Protein AF-B4NU39-F1 (afdb_monomer_lite)

Radius of gyration: 17.7 Å; chains: 1; bounding box: 39×39×42 Å

pLDDT: mean 80.58, std 16.6, range [30.72, 96.75]

Secondary structure (DSSP, 8-state):
-----PPP-EEEEE---PPSSHHHHHHHHHHHHHHHHT--------EEEEEE--TTSSEEEEEEE-TTSPEEEEEEE----SSSEEEEEEEEEES-HHHH--TT--HHHHHHHHHHHHHHTT-------

InterPro domains:
  IPR008173 Adenylyl cyclase CyaB [PTHR21028] (11-98)
  IPR023577 CYTH domain [PF01928] (11-109)
  IPR033469 CYTH-like domain superfamily [SSF55154] (11-113)

Foldseek 3Di:
DPPQDAFPFDKDKDFDDDQPDPPVSVVVVLVVVCVVVVHNDDDDWDWDWDWAQDPQDATWIWIDTDPPDFTKIKGWHWDPDHGITMITMGIDGDPPCVVLDDPPDDNVSNHVSVVVVCVVNNVDRPDPD

Structure (mmCIF, N/CA/C/O backbone):
data_AF-B4NU39-F1
#
_entry.id   AF-B4NU39-F1
#
loop_
_atom_site.group_PDB
_atom_site.id
_atom_site.type_symbol
_atom_site.label_atom_id
_atom_site.label_alt_id
_atom_site.label_comp_id
_atom_site.label_asym_id
_atom_site.label_entity_id
_atom_site.label_seq_id
_atom_site.pdbx_PDB_ins_code
_atom_site.Cartn_x
_atom_site.Cartn_y
_atom_site.Cartn_z
_atom_site.occupancy
_atom_site.B_iso_or_equiv
_atom_site.auth_seq_id
_atom_site.auth_comp_id
_atom_site.auth_asym_id
_atom_site.auth_atom_id
_atom_site.pdbx_PDB_model_num
ATOM 1 N N . MET A 1 1 ? 23.837 -20.813 -2.148 1.00 31.31 1 MET A N 1
ATOM 2 C CA . MET A 1 1 ? 22.534 -21.433 -2.454 1.00 31.31 1 MET A CA 1
ATOM 3 C C . MET A 1 1 ? 21.483 -20.406 -2.075 1.00 31.31 1 MET A C 1
ATOM 5 O O . MET A 1 1 ? 21.233 -20.242 -0.892 1.00 31.31 1 MET A O 1
ATOM 9 N N . CYS A 1 2 ? 21.008 -19.609 -3.034 1.00 33.03 2 CYS A N 1
ATOM 10 C CA . CYS A 1 2 ? 19.925 -18.656 -2.791 1.00 33.03 2 CYS A CA 1
ATOM 11 C C . CYS A 1 2 ? 18.636 -19.467 -2.932 1.00 33.03 2 CYS A C 1
ATOM 13 O O . CYS A 1 2 ? 18.361 -19.962 -4.025 1.00 33.03 2 CYS A O 1
ATOM 15 N N . GLU A 1 3 ? 17.937 -19.733 -1.831 1.00 30.72 3 GLU A N 1
ATOM 16 C CA . GLU A 1 3 ? 16.669 -20.456 -1.887 1.00 30.72 3 GLU A CA 1
ATOM 17 C C . GLU A 1 3 ? 15.683 -19.638 -2.725 1.00 30.72 3 GLU A C 1
ATOM 19 O O . GLU A 1 3 ? 15.377 -18.491 -2.405 1.00 30.72 3 GLU A O 1
ATOM 24 N N . SER A 1 4 ? 15.222 -20.207 -3.840 1.00 39.28 4 SER A N 1
ATOM 25 C CA . SER A 1 4 ? 14.176 -19.603 -4.656 1.00 39.28 4 SER A CA 1
ATOM 26 C C . SER A 1 4 ? 12.872 -19.654 -3.863 1.00 39.28 4 SER A C 1
ATOM 28 O O . SER A 1 4 ? 12.219 -20.697 -3.795 1.00 39.28 4 SER A O 1
ATOM 30 N N . VAL A 1 5 ? 12.524 -18.543 -3.219 1.00 42.78 5 VAL A N 1
ATOM 31 C CA . VAL A 1 5 ? 11.252 -18.382 -2.517 1.00 42.78 5 VAL A CA 1
ATOM 32 C C . VAL A 1 5 ? 10.150 -18.374 -3.568 1.00 42.78 5 VAL A C 1
ATOM 34 O O . VAL A 1 5 ? 10.021 -17.419 -4.328 1.00 42.78 5 VAL A O 1
ATOM 37 N N . THR A 1 6 ? 9.352 -19.438 -3.631 1.00 45.91 6 THR A N 1
ATOM 38 C CA 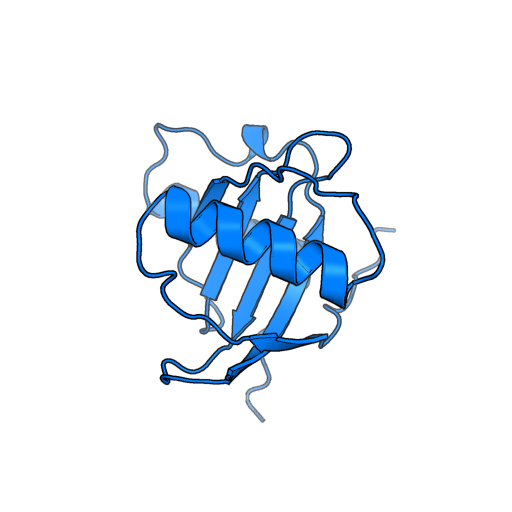. THR A 1 6 ? 8.099 -19.403 -4.386 1.00 45.91 6 THR A CA 1
ATOM 39 C C . THR A 1 6 ? 7.215 -18.337 -3.737 1.00 45.91 6 THR A C 1
ATOM 41 O O . THR A 1 6 ? 6.961 -18.436 -2.530 1.00 45.91 6 THR A O 1
ATOM 44 N N . PRO A 1 7 ? 6.759 -17.309 -4.470 1.00 53.81 7 PRO A N 1
ATOM 45 C CA . PRO A 1 7 ? 5.939 -16.263 -3.885 1.00 53.81 7 PRO A CA 1
ATOM 46 C C . PRO A 1 7 ? 4.687 -16.871 -3.242 1.00 53.81 7 PRO A C 1
ATOM 48 O O . PRO A 1 7 ? 3.933 -17.599 -3.887 1.00 53.81 7 PRO A O 1
ATOM 51 N N . ALA A 1 8 ? 4.508 -16.641 -1.940 1.00 56.84 8 ALA A N 1
ATOM 52 C CA . ALA A 1 8 ? 3.387 -17.208 -1.206 1.00 56.84 8 ALA A CA 1
ATOM 53 C C . ALA A 1 8 ? 2.084 -16.555 -1.669 1.00 56.84 8 ALA A C 1
ATOM 55 O O . ALA A 1 8 ? 1.925 -15.351 -1.486 1.00 56.84 8 ALA A O 1
ATOM 56 N N . ASP A 1 9 ? 1.166 -17.382 -2.173 1.00 68.88 9 ASP A N 1
ATOM 57 C CA . ASP A 1 9 ? -0.132 -17.063 -2.783 1.00 68.88 9 ASP A CA 1
ATOM 58 C C . ASP A 1 9 ? -1.133 -16.433 -1.777 1.00 68.88 9 ASP A C 1
ATOM 60 O O . ASP A 1 9 ? -2.216 -16.955 -1.485 1.00 68.88 9 ASP A O 1
ATOM 64 N N . GLN A 1 10 ? -0.734 -15.316 -1.163 1.00 87.50 10 GLN A N 1
ATOM 65 C CA . GLN A 1 10 ? -1.435 -14.658 -0.068 1.00 87.50 10 GLN A CA 1
ATOM 66 C C . GLN A 1 10 ? -2.663 -13.915 -0.577 1.00 87.50 10 GLN A C 1
ATOM 68 O O . GLN A 1 10 ? -2.735 -13.443 -1.714 1.00 87.50 10 GLN A O 1
ATOM 73 N N . ARG A 1 11 ? -3.663 -13.802 0.301 1.00 91.12 11 ARG A N 1
ATOM 74 C CA . ARG A 1 11 ? -4.940 -13.169 -0.018 1.00 91.12 11 ARG A CA 1
ATOM 75 C C . ARG A 1 11 ? -5.393 -12.267 1.113 1.00 91.12 11 ARG A C 1
ATOM 77 O O . ARG A 1 11 ? -5.271 -12.626 2.281 1.00 91.12 11 ARG A O 1
ATOM 84 N N . ASN A 1 12 ? -5.954 -11.116 0.768 1.00 93.00 12 ASN A N 1
ATOM 85 C CA . ASN A 1 12 ? -6.687 -10.276 1.709 1.00 93.00 12 ASN A CA 1
ATOM 86 C C . ASN A 1 12 ? -7.971 -9.741 1.071 1.00 93.00 12 ASN A C 1
ATOM 88 O O . ASN A 1 12 ? -8.128 -9.740 -0.148 1.00 93.00 12 ASN A O 1
ATOM 92 N N . VAL A 1 13 ? -8.903 -9.298 1.911 1.00 93.19 13 VAL A N 1
ATOM 93 C CA . VAL A 1 13 ? -10.054 -8.509 1.471 1.00 93.19 13 VAL A CA 1
ATOM 94 C C . VAL A 1 13 ? -9.800 -7.073 1.892 1.00 93.19 13 VAL A C 1
ATOM 96 O O . VAL A 1 13 ? -9.649 -6.784 3.077 1.00 93.19 13 VAL A O 1
ATOM 99 N N . GLU A 1 14 ? -9.731 -6.173 0.919 1.00 90.75 14 GLU A N 1
ATOM 100 C CA . GLU A 1 14 ? -9.542 -4.750 1.165 1.00 90.75 14 GLU A CA 1
ATOM 101 C C . GLU A 1 14 ? -10.893 -4.031 1.164 1.00 90.75 14 GLU A C 1
ATOM 103 O O . GLU A 1 14 ? -11.670 -4.149 0.215 1.00 90.75 14 GLU A O 1
ATOM 108 N N . VAL A 1 15 ? -11.141 -3.235 2.206 1.00 90.94 15 VAL A N 1
ATOM 109 C CA . VAL A 1 15 ? -12.272 -2.305 2.287 1.00 90.94 15 VAL A CA 1
ATOM 110 C C . VAL A 1 15 ? -11.712 -0.906 2.517 1.00 90.94 15 VAL A C 1
ATOM 112 O O . VAL A 1 15 ? -11.043 -0.656 3.516 1.00 90.94 15 VAL A O 1
ATOM 115 N N . LYS A 1 16 ? -11.968 0.008 1.578 1.00 89.44 16 LYS A N 1
ATOM 116 C CA . LYS A 1 16 ? -11.544 1.412 1.659 1.00 89.44 16 LYS A CA 1
ATOM 117 C C . LYS A 1 16 ? -12.759 2.323 1.669 1.00 89.44 16 LYS A C 1
ATOM 119 O O . LYS A 1 16 ? -13.656 2.165 0.845 1.00 89.44 16 LYS A O 1
ATOM 124 N N . ALA A 1 17 ? -12.752 3.293 2.574 1.00 90.25 17 ALA A N 1
ATOM 125 C CA . ALA A 1 17 ? -13.786 4.308 2.694 1.00 90.25 17 ALA A CA 1
ATOM 126 C C . ALA A 1 17 ? -13.150 5.681 2.929 1.00 90.25 17 ALA A C 1
ATOM 128 O O . ALA A 1 17 ? -12.083 5.794 3.531 1.00 90.25 17 ALA A O 1
ATOM 129 N N . ARG A 1 18 ? -13.821 6.731 2.453 1.00 91.81 18 ARG A N 1
ATOM 130 C CA . ARG A 1 18 ? -13.455 8.112 2.772 1.00 91.81 18 ARG A CA 1
ATOM 131 C C . ARG A 1 18 ? -13.882 8.413 4.206 1.00 91.81 18 ARG A C 1
ATOM 133 O O . ARG A 1 18 ? -15.030 8.158 4.559 1.00 91.81 18 ARG A O 1
ATOM 140 N N . ILE A 1 19 ? -12.989 9.002 4.996 1.00 94.88 19 ILE A N 1
ATOM 141 C CA . ILE A 1 19 ? -13.339 9.545 6.312 1.00 94.88 19 ILE A CA 1
ATOM 142 C C . ILE A 1 19 ? -13.939 10.947 6.100 1.00 94.88 19 ILE A C 1
ATOM 144 O O . ILE A 1 19 ? -13.254 11.817 5.556 1.00 94.88 19 ILE A O 1
ATOM 148 N N . PRO A 1 20 ? -15.218 11.180 6.449 1.00 93.81 20 PRO A N 1
ATOM 149 C CA . PRO A 1 20 ? -15.813 12.514 6.404 1.00 93.81 20 PRO A CA 1
ATOM 150 C C . PRO A 1 20 ? -15.312 13.368 7.579 1.00 93.81 20 PRO A C 1
ATOM 152 O O . PRO A 1 20 ? -14.860 12.827 8.582 1.00 93.81 20 PRO A O 1
ATOM 155 N N . GLY A 1 21 ? -15.432 14.696 7.486 1.00 94.19 21 GLY A N 1
ATOM 156 C CA . GLY A 1 21 ? -15.144 15.599 8.613 1.00 94.19 21 GLY A CA 1
ATOM 157 C C . GLY A 1 21 ? -13.666 15.949 8.831 1.00 94.19 21 GLY A C 1
ATOM 158 O O . GLY A 1 21 ? -13.322 16.479 9.881 1.00 94.19 21 GLY A O 1
ATOM 159 N N . GLY A 1 22 ? -12.786 15.669 7.863 1.00 94.06 22 GLY A N 1
ATOM 160 C CA . GLY A 1 22 ? -11.384 16.101 7.910 1.00 94.06 22 GLY A CA 1
ATOM 161 C C . GLY A 1 22 ? -10.615 15.541 9.111 1.00 94.06 22 GLY A C 1
ATOM 162 O O . GLY A 1 22 ? -10.751 14.362 9.441 1.00 94.06 22 GLY A O 1
ATOM 163 N N . SER A 1 23 ? -9.804 16.386 9.752 1.00 94.19 23 SER A N 1
ATOM 164 C CA . SER A 1 23 ? -9.005 16.020 10.929 1.00 94.19 23 SER A CA 1
ATOM 165 C C . SER A 1 23 ? -9.872 15.620 12.125 1.00 94.19 23 SER A C 1
ATOM 167 O O . SER A 1 23 ? -9.601 14.600 12.748 1.00 94.19 23 SER A O 1
ATOM 169 N N . GLU A 1 24 ? -10.954 16.347 12.412 1.00 96.19 24 GLU A N 1
ATOM 170 C CA . GLU A 1 24 ? -11.864 16.009 13.517 1.00 96.19 24 GLU A CA 1
ATOM 171 C C . GLU A 1 24 ? -12.525 14.643 13.310 1.00 96.19 24 GLU A C 1
ATOM 173 O O . GLU A 1 24 ? -12.580 13.817 14.222 1.00 96.19 24 GLU A O 1
ATOM 178 N N . GLY A 1 25 ? -12.984 14.373 12.085 1.00 96.75 25 GLY A N 1
ATOM 179 C CA . GLY A 1 25 ? -13.533 13.070 11.730 1.00 96.75 25 GLY A CA 1
ATOM 180 C C . GLY A 1 25 ? -12.504 11.949 11.882 1.00 96.75 25 GLY A C 1
ATOM 181 O O . GLY A 1 25 ? -12.833 10.873 12.384 1.00 96.75 25 GLY A O 1
ATOM 182 N N . PHE A 1 26 ? -11.249 12.202 11.505 1.00 95.12 26 PHE A N 1
ATOM 183 C CA . PHE A 1 26 ? -10.156 11.253 11.703 1.00 95.12 26 PHE A CA 1
ATOM 184 C C . PHE A 1 26 ? -9.917 10.946 13.189 1.00 95.12 26 PHE A C 1
ATOM 186 O O . PHE A 1 26 ? -9.926 9.772 13.567 1.00 95.12 26 PHE A O 1
ATOM 193 N N . GLU A 1 27 ? -9.820 11.964 14.047 1.00 94.50 27 GLU A N 1
ATOM 194 C CA . GLU A 1 27 ? -9.643 11.786 15.497 1.00 94.50 27 GLU A CA 1
ATOM 195 C C . GLU A 1 27 ? -10.781 10.969 16.121 1.00 94.50 27 GLU A C 1
ATOM 197 O O . GLU A 1 27 ? -10.563 10.007 16.864 1.00 94.50 27 GLU A O 1
ATOM 202 N N . GLN A 1 28 ? -12.026 11.266 15.742 1.00 96.00 28 GLN A N 1
ATOM 203 C CA . GLN A 1 28 ? -13.184 10.496 16.194 1.00 96.00 28 GLN A CA 1
ATOM 204 C C . GLN A 1 28 ? -13.130 9.027 15.754 1.00 96.00 28 GLN A C 1
ATOM 206 O O . GLN A 1 28 ? -13.760 8.168 16.376 1.00 96.00 28 GLN A O 1
ATOM 211 N N . ARG A 1 29 ? -12.477 8.710 14.630 1.00 95.19 29 ARG A N 1
ATOM 212 C CA . ARG A 1 29 ? -12.319 7.332 14.128 1.00 95.19 29 ARG A CA 1
ATOM 213 C C . ARG A 1 29 ? -11.198 6.616 14.863 1.00 95.19 29 ARG A C 1
ATOM 215 O O . ARG A 1 29 ? -11.354 5.437 15.164 1.00 95.19 29 ARG A O 1
ATOM 222 N N . LEU A 1 30 ? -10.141 7.332 15.229 1.00 93.75 30 LEU A N 1
ATOM 223 C CA . LEU A 1 30 ? -9.062 6.795 16.046 1.00 93.75 30 LEU A CA 1
ATOM 224 C C . LEU A 1 30 ? -9.558 6.382 17.440 1.00 93.75 30 LEU A C 1
ATOM 226 O O . LEU A 1 30 ? -9.240 5.288 17.901 1.00 93.75 30 LEU A O 1
ATOM 230 N N . ILE A 1 31 ? -10.407 7.198 18.078 1.00 93.94 31 ILE A N 1
ATOM 231 C CA . ILE A 1 31 ? -11.044 6.850 19.364 1.00 93.94 31 ILE A CA 1
ATOM 232 C C . ILE A 1 31 ? -11.885 5.573 19.233 1.00 93.94 31 ILE A C 1
ATOM 234 O O . ILE A 1 31 ? -11.754 4.658 20.045 1.00 93.94 31 ILE A O 1
ATOM 238 N N . LEU A 1 32 ? -12.726 5.480 18.196 1.00 94.25 32 LEU A N 1
ATOM 239 C CA . LEU A 1 32 ? -13.517 4.271 17.949 1.00 94.25 32 LEU A CA 1
ATOM 240 C C . LEU A 1 32 ? -12.632 3.046 17.709 1.00 94.25 32 LEU A C 1
ATOM 242 O O . LEU A 1 32 ? -12.912 1.988 18.263 1.00 94.25 32 LEU A O 1
ATOM 246 N N . ALA A 1 33 ? -11.569 3.182 16.913 1.00 93.94 33 ALA A N 1
ATOM 247 C CA . ALA A 1 33 ? -10.647 2.091 16.622 1.00 93.94 33 ALA A CA 1
ATOM 248 C C . ALA A 1 33 ? -9.980 1.559 17.898 1.00 93.94 33 ALA A C 1
ATOM 250 O O . ALA A 1 33 ? -9.947 0.347 18.084 1.00 93.94 33 ALA A O 1
ATOM 251 N N . ARG A 1 34 ? -9.538 2.445 18.802 1.00 94.81 34 ARG A N 1
ATOM 252 C CA . ARG A 1 34 ? -8.971 2.073 20.111 1.00 94.81 34 ARG A CA 1
ATOM 253 C C . ARG A 1 34 ? -9.972 1.332 20.995 1.00 94.81 34 ARG A C 1
ATOM 255 O O . ARG A 1 34 ? -9.647 0.316 21.602 1.00 94.81 34 ARG A O 1
ATOM 26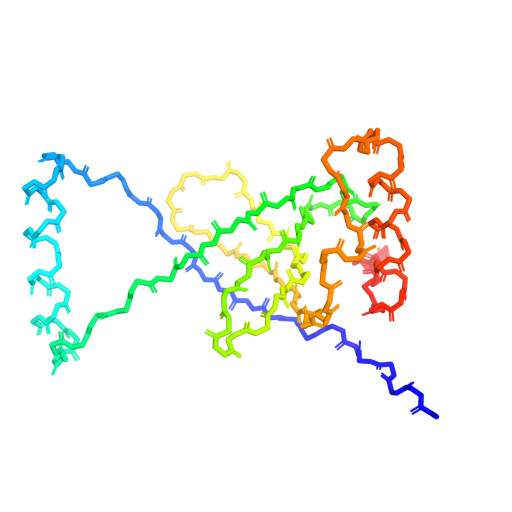2 N N . ASN A 1 35 ? -11.215 1.811 21.034 1.00 94.69 35 ASN A N 1
ATOM 263 C CA . ASN A 1 35 ? -12.274 1.167 21.813 1.00 94.69 35 ASN A CA 1
ATOM 264 C C . ASN A 1 35 ? -12.616 -0.228 21.271 1.00 94.69 35 ASN A C 1
ATOM 266 O O . ASN A 1 35 ? -12.838 -1.148 22.050 1.00 94.69 35 ASN A O 1
ATOM 270 N N . LEU A 1 36 ? -12.653 -0.386 19.944 1.00 95.50 36 LEU A N 1
ATOM 271 C CA . LEU A 1 36 ? -12.959 -1.659 19.289 1.00 95.50 36 LEU A CA 1
ATOM 272 C C . LEU A 1 36 ? -11.802 -2.660 19.367 1.00 95.50 36 LEU A C 1
ATOM 274 O O . LEU A 1 36 ? -12.049 -3.855 19.495 1.00 95.50 36 LEU A O 1
ATOM 278 N N . SER A 1 37 ? -10.555 -2.192 19.272 1.00 94.00 37 SER A N 1
ATOM 279 C CA . SER A 1 37 ? -9.370 -3.053 19.339 1.00 94.00 37 SER A CA 1
ATOM 280 C C . SER A 1 37 ? -9.015 -3.467 20.768 1.00 94.00 37 SER A C 1
ATOM 282 O O . SER A 1 37 ? -8.286 -4.438 20.952 1.00 94.00 37 SER A O 1
ATOM 284 N N . GLY A 1 38 ? -9.491 -2.724 21.775 1.00 94.06 38 GLY A N 1
ATOM 285 C CA . GLY A 1 38 ? -9.079 -2.890 23.169 1.00 94.06 38 GLY A CA 1
ATOM 286 C C . GLY A 1 38 ? -7.647 -2.416 23.447 1.00 94.06 38 GLY A C 1
ATOM 287 O O . GLY A 1 38 ? -7.143 -2.639 24.545 1.00 94.06 38 GLY A O 1
ATOM 288 N N . SER A 1 39 ? -6.993 -1.762 22.481 1.00 91.69 39 SER A N 1
ATOM 289 C CA . SER A 1 39 ? -5.643 -1.213 22.613 1.00 91.69 39 SER A CA 1
ATOM 290 C C . SER A 1 39 ? -5.650 0.300 22.410 1.00 91.69 39 SER A C 1
ATOM 292 O O . SER A 1 39 ? -6.314 0.828 21.518 1.00 91.69 39 SER A O 1
ATOM 294 N N . GLN A 1 40 ? -4.885 1.003 23.244 1.00 86.50 40 GLN A N 1
ATOM 295 C CA . GLN A 1 40 ? -4.629 2.434 23.074 1.00 86.50 40 GLN A CA 1
ATOM 296 C C . GLN A 1 40 ? -3.483 2.703 22.090 1.00 86.50 40 GLN A C 1
ATOM 298 O O . GLN A 1 40 ? -3.307 3.847 21.654 1.00 86.50 40 GLN A O 1
ATOM 303 N N . ASP A 1 41 ? -2.744 1.658 21.712 1.00 87.88 41 ASP A N 1
ATOM 304 C CA . ASP A 1 41 ? -1.584 1.759 20.845 1.00 87.88 41 ASP A CA 1
ATOM 305 C C . ASP A 1 41 ? -2.015 2.127 19.427 1.00 87.88 41 ASP A C 1
ATOM 307 O O . ASP A 1 41 ? -2.887 1.510 18.812 1.00 87.88 41 ASP A O 1
ATOM 311 N N . ALA A 1 42 ? -1.363 3.151 18.896 1.00 88.31 42 ALA A N 1
ATOM 312 C CA . ALA A 1 42 ? -1.439 3.531 17.501 1.00 88.31 42 ALA A CA 1
ATOM 313 C C . ALA A 1 42 ? -0.018 3.821 17.031 1.00 88.31 42 ALA A C 1
ATOM 315 O O . ALA A 1 42 ? 0.769 4.429 17.756 1.00 88.31 42 ALA A O 1
ATOM 316 N N . GLN A 1 43 ? 0.305 3.384 15.821 1.00 88.94 43 GLN A N 1
ATOM 317 C CA . GLN A 1 43 ? 1.606 3.625 15.216 1.00 88.94 43 GLN A CA 1
ATOM 318 C C . GLN A 1 43 ? 1.411 4.414 13.931 1.00 88.94 43 GLN A C 1
ATOM 320 O O . GLN A 1 43 ? 0.574 4.063 13.096 1.00 88.94 43 GLN A O 1
ATOM 325 N N . LEU A 1 44 ? 2.192 5.482 13.781 1.00 90.50 44 LEU A N 1
ATOM 326 C CA . LEU A 1 44 ? 2.360 6.131 12.493 1.00 90.50 44 LEU A CA 1
ATOM 327 C C . LEU A 1 44 ? 3.299 5.260 11.656 1.00 90.50 44 LEU A C 1
ATOM 329 O O . LEU A 1 44 ? 4.417 4.976 12.077 1.00 90.50 44 LEU A O 1
ATOM 333 N N . ILE A 1 45 ? 2.834 4.832 10.484 1.00 91.56 45 ILE A N 1
ATOM 334 C CA . ILE A 1 45 ? 3.650 4.100 9.515 1.00 91.56 45 ILE A CA 1
ATOM 335 C C . ILE A 1 45 ? 3.823 5.003 8.301 1.00 91.56 45 ILE A C 1
ATOM 337 O O . ILE A 1 45 ? 2.876 5.214 7.542 1.00 91.56 45 ILE A O 1
ATOM 341 N N . GLU A 1 46 ? 5.029 5.530 8.116 1.00 93.44 46 GLU A N 1
ATOM 342 C CA . GLU A 1 46 ? 5.375 6.315 6.935 1.00 93.44 46 GLU A CA 1
ATOM 343 C C . GLU A 1 46 ? 5.671 5.382 5.757 1.00 93.44 46 GLU A C 1
ATOM 345 O O . GLU A 1 46 ? 6.450 4.434 5.873 1.00 93.44 46 GLU A O 1
ATOM 350 N N . GLN A 1 47 ? 4.995 5.618 4.629 1.00 93.94 47 GLN A N 1
ATOM 351 C CA . GLN A 1 47 ? 5.104 4.795 3.425 1.00 93.94 47 GLN A CA 1
ATOM 352 C C . GLN A 1 47 ? 5.266 5.687 2.195 1.00 93.94 47 GLN A C 1
ATOM 354 O O . GLN A 1 47 ? 4.462 6.597 1.984 1.00 93.94 47 GLN A O 1
ATOM 359 N N . ARG A 1 48 ? 6.245 5.372 1.344 1.00 92.50 48 ARG A N 1
ATOM 360 C CA . ARG A 1 48 ? 6.361 5.914 -0.020 1.00 92.50 48 ARG A CA 1
ATOM 361 C C . ARG A 1 48 ? 6.260 4.748 -0.997 1.00 92.50 48 ARG A C 1
ATOM 363 O O . ARG A 1 48 ? 7.070 3.830 -0.935 1.00 92.50 48 ARG A O 1
ATOM 370 N N . ASP A 1 49 ? 5.263 4.778 -1.877 1.00 92.25 49 ASP A N 1
ATOM 371 C CA . ASP A 1 49 ? 5.045 3.738 -2.887 1.00 92.25 49 ASP A CA 1
ATOM 372 C C . ASP A 1 49 ? 5.495 4.252 -4.263 1.00 92.25 49 ASP A C 1
ATOM 374 O O . ASP A 1 49 ? 5.013 5.288 -4.722 1.00 92.25 49 ASP A O 1
ATOM 378 N N . VAL A 1 50 ? 6.377 3.508 -4.931 1.00 89.00 50 VAL A N 1
ATOM 379 C CA . VAL A 1 50 ? 6.729 3.686 -6.347 1.00 89.00 50 VAL A CA 1
ATOM 380 C C . VAL A 1 50 ? 6.072 2.567 -7.144 1.00 89.00 50 VAL A C 1
ATOM 382 O O . VAL A 1 50 ? 6.226 1.396 -6.800 1.00 89.00 50 VAL A O 1
ATOM 385 N N . PHE A 1 51 ? 5.312 2.919 -8.178 1.00 89.81 51 PHE A N 1
ATOM 386 C CA . PHE A 1 51 ? 4.565 1.966 -8.999 1.00 89.81 51 PHE A CA 1
ATOM 387 C C . PHE A 1 51 ? 5.287 1.699 -10.316 1.00 89.81 51 PHE A C 1
ATOM 389 O O . PHE A 1 51 ? 5.822 2.622 -10.923 1.00 89.81 51 PHE A O 1
ATOM 396 N N . PHE A 1 52 ? 5.236 0.445 -10.757 1.00 86.31 52 PHE A N 1
ATOM 397 C CA . PHE A 1 52 ? 5.803 -0.018 -12.020 1.00 86.31 52 PHE A CA 1
ATOM 398 C C . PHE A 1 52 ? 4.723 -0.675 -12.869 1.00 86.31 52 PHE A C 1
ATOM 400 O O . PHE A 1 52 ? 3.721 -1.178 -12.340 1.00 86.31 52 PHE A O 1
ATOM 407 N N . GLU A 1 53 ? 4.954 -0.736 -14.177 1.00 85.81 53 GLU A N 1
ATOM 408 C CA . GLU A 1 53 ? 4.175 -1.629 -15.021 1.00 85.81 53 GLU A CA 1
ATOM 409 C C . GLU A 1 53 ? 4.568 -3.068 -14.691 1.00 85.81 53 GLU A C 1
ATOM 411 O O . GLU A 1 53 ? 5.747 -3.423 -14.624 1.00 85.81 53 GLU A O 1
ATOM 416 N N . SER A 1 54 ? 3.574 -3.912 -14.426 1.00 82.75 54 SER A N 1
ATOM 417 C CA . SER A 1 54 ? 3.857 -5.314 -14.156 1.00 82.75 54 SER A CA 1
ATOM 418 C C . SER A 1 54 ? 3.928 -6.082 -15.475 1.00 82.75 54 SER A C 1
ATOM 420 O O . SER A 1 54 ? 2.929 -6.094 -16.198 1.00 82.75 54 SER A O 1
ATOM 422 N N . PRO A 1 55 ? 5.043 -6.776 -15.772 1.00 75.88 55 PRO A N 1
ATOM 423 C CA . PRO A 1 55 ? 5.138 -7.592 -16.981 1.00 75.88 55 PRO A CA 1
ATOM 424 C C . PRO A 1 55 ? 4.154 -8.773 -16.973 1.00 75.88 55 PRO A C 1
ATOM 426 O O . PRO A 1 55 ? 3.814 -9.279 -18.031 1.00 75.88 55 PRO A O 1
ATOM 429 N N . LEU A 1 56 ? 3.658 -9.164 -15.791 1.00 72.50 56 LEU A N 1
ATOM 430 C CA . LEU A 1 56 ? 2.786 -10.323 -15.562 1.00 72.50 56 LEU A CA 1
ATOM 431 C C . LEU A 1 56 ? 1.290 -9.957 -15.511 1.00 72.50 56 LEU A C 1
ATOM 433 O O . LEU A 1 56 ? 0.467 -10.731 -15.018 1.00 72.50 56 LEU A O 1
ATOM 437 N N . GLY A 1 57 ? 0.936 -8.726 -15.894 1.00 82.19 57 GLY A N 1
ATOM 438 C CA . GLY A 1 57 ? -0.363 -8.132 -15.569 1.00 82.19 57 GLY A CA 1
ATOM 439 C C . GLY A 1 57 ? -0.523 -7.846 -14.068 1.00 82.19 57 GLY A C 1
ATOM 440 O O . GLY A 1 57 ? 0.380 -8.056 -13.269 1.00 82.19 57 GLY A O 1
ATOM 441 N N . GLY A 1 58 ? -1.675 -7.327 -13.642 1.00 87.56 58 GLY A N 1
ATOM 442 C CA . GLY A 1 58 ? -1.844 -6.876 -12.255 1.00 87.56 58 GLY A CA 1
ATOM 443 C C . GLY A 1 58 ? -1.040 -5.604 -11.961 1.00 87.56 58 GLY A C 1
ATOM 444 O O . GLY A 1 58 ? -0.910 -4.731 -12.819 1.00 87.56 58 GLY A O 1
ATOM 445 N N . ARG A 1 59 ? -0.568 -5.435 -10.720 1.00 91.19 59 ARG A N 1
ATOM 446 C CA . ARG A 1 59 ? 0.123 -4.213 -10.275 1.00 91.19 59 ARG A CA 1
ATOM 447 C C . ARG A 1 59 ? 1.378 -4.559 -9.485 1.00 91.19 59 ARG A C 1
ATOM 449 O O . ARG A 1 59 ? 1.350 -5.442 -8.630 1.00 91.19 59 ARG A O 1
ATOM 456 N N . LEU A 1 60 ? 2.454 -3.818 -9.734 1.00 89.56 60 LEU A N 1
ATOM 457 C CA . LEU A 1 60 ? 3.739 -3.969 -9.060 1.00 89.56 60 L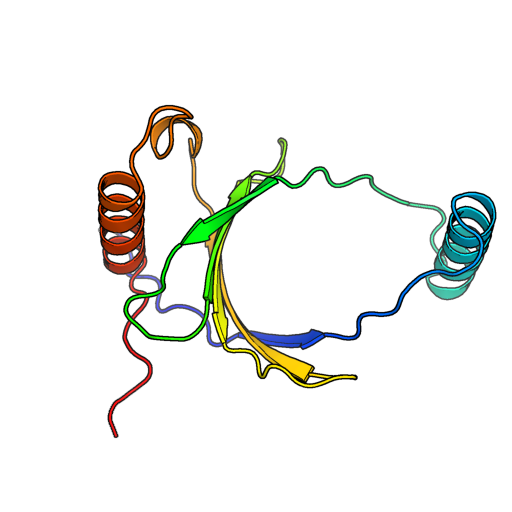EU A CA 1
ATOM 458 C C . LEU A 1 60 ? 4.139 -2.641 -8.417 1.00 89.56 60 LEU A C 1
ATOM 460 O O . LEU A 1 60 ? 3.979 -1.577 -9.016 1.00 89.56 60 LEU A O 1
ATOM 464 N N . LYS A 1 61 ? 4.647 -2.695 -7.187 1.00 91.62 61 LYS A N 1
ATOM 465 C CA . LYS A 1 61 ? 5.165 -1.511 -6.502 1.00 91.62 61 LYS A CA 1
ATOM 466 C C . LYS A 1 61 ? 6.322 -1.826 -5.569 1.00 91.62 61 LYS A C 1
ATOM 468 O O . LYS A 1 61 ? 6.327 -2.878 -4.934 1.00 91.62 61 LYS A O 1
ATOM 473 N N . LEU A 1 62 ? 7.238 -0.876 -5.425 1.00 90.00 62 LEU A N 1
ATOM 474 C CA . LEU A 1 62 ? 8.214 -0.836 -4.342 1.00 90.00 62 LEU A CA 1
ATOM 475 C C . LEU A 1 62 ? 7.702 0.116 -3.261 1.00 90.00 62 LEU A C 1
ATOM 477 O O . LEU A 1 62 ? 7.395 1.275 -3.529 1.00 90.00 62 LEU A O 1
ATOM 481 N N . ARG A 1 63 ? 7.586 -0.389 -2.038 1.00 92.44 63 ARG A N 1
ATOM 482 C CA . ARG A 1 63 ? 7.162 0.350 -0.856 1.00 92.44 63 ARG A CA 1
ATOM 483 C C . ARG A 1 63 ? 8.358 0.593 0.044 1.00 92.44 63 ARG A C 1
ATOM 485 O O . ARG A 1 63 ? 8.872 -0.349 0.644 1.00 92.44 63 ARG A O 1
ATOM 492 N N . TYR A 1 64 ? 8.729 1.855 0.190 1.00 91.56 64 TYR A N 1
ATOM 493 C CA . TYR A 1 64 ? 9.696 2.295 1.181 1.00 91.56 64 TYR A CA 1
ATOM 494 C C . TYR A 1 64 ? 9.034 2.358 2.559 1.00 91.56 64 TYR A C 1
ATOM 496 O O . TYR A 1 64 ? 7.950 2.935 2.702 1.00 91.56 64 TYR A O 1
ATOM 504 N N . LEU A 1 65 ? 9.685 1.757 3.554 1.00 91.19 65 LEU A N 1
ATOM 505 C CA . LEU A 1 65 ? 9.320 1.809 4.971 1.00 91.19 65 LEU A CA 1
ATOM 506 C C . LEU A 1 65 ? 10.514 2.298 5.793 1.00 91.19 65 LEU A C 1
ATOM 508 O O . LEU A 1 65 ? 11.662 2.148 5.380 1.00 91.19 65 LEU A O 1
ATOM 512 N N . GLN A 1 66 ? 10.236 2.862 6.966 1.00 88.62 66 GLN A N 1
ATOM 513 C CA . GLN A 1 66 ? 11.273 3.272 7.910 1.00 88.62 66 GLN A CA 1
ATOM 514 C C . GLN A 1 66 ? 11.711 2.118 8.813 1.00 88.62 66 GLN A C 1
ATOM 516 O O . GLN A 1 66 ? 10.903 1.266 9.205 1.00 88.62 66 GLN A O 1
ATOM 521 N N . ALA A 1 67 ? 12.991 2.139 9.194 1.00 83.69 67 ALA A N 1
ATOM 522 C CA . ALA A 1 67 ? 13.548 1.212 10.168 1.00 83.69 67 ALA A CA 1
ATOM 523 C C . ALA A 1 67 ? 12.710 1.217 11.469 1.00 83.69 67 ALA A C 1
ATOM 525 O O . ALA A 1 67 ? 12.268 2.277 11.912 1.00 83.69 67 ALA A O 1
ATOM 526 N N . PRO A 1 68 ? 12.476 0.050 12.096 1.00 88.62 68 PRO A N 1
ATOM 527 C CA . PRO A 1 68 ? 13.091 -1.250 11.810 1.00 88.62 68 PRO A CA 1
ATOM 528 C C . PRO A 1 68 ? 12.414 -2.046 10.681 1.00 88.62 68 PRO A C 1
ATOM 530 O O . PRO A 1 68 ? 12.857 -3.149 10.372 1.00 88.62 68 PRO A O 1
ATOM 533 N N . SER A 1 69 ? 11.339 -1.530 10.075 1.00 89.94 69 SER A N 1
ATOM 534 C CA . SER A 1 69 ? 10.662 -2.232 8.981 1.00 89.94 69 SER A CA 1
ATOM 535 C C . SER A 1 69 ? 11.500 -2.164 7.709 1.00 89.94 69 SER A C 1
ATOM 537 O O . SER A 1 69 ? 11.943 -1.091 7.305 1.00 89.94 69 SER A O 1
ATOM 539 N N . ARG A 1 70 ? 11.688 -3.309 7.051 1.00 89.12 70 ARG A N 1
ATOM 540 C CA . ARG A 1 70 ? 12.351 -3.372 5.745 1.00 89.12 70 ARG A CA 1
ATOM 541 C C . ARG A 1 70 ? 11.383 -2.966 4.644 1.00 89.12 70 ARG A C 1
ATOM 543 O O . ARG A 1 70 ? 10.182 -3.229 4.730 1.00 89.12 70 ARG A O 1
ATOM 550 N N . SER A 1 71 ? 11.915 -2.331 3.608 1.00 90.56 71 SER A N 1
ATOM 551 C CA . SER A 1 71 ? 11.133 -1.963 2.428 1.00 90.56 71 SER A CA 1
ATOM 552 C C . SER A 1 71 ? 10.680 -3.210 1.674 1.00 90.56 71 SER A C 1
ATOM 554 O O . SER A 1 71 ? 11.196 -4.302 1.899 1.00 90.56 71 SER A O 1
ATOM 556 N N . GLN A 1 72 ? 9.656 -3.082 0.835 1.00 89.50 72 GLN A N 1
ATOM 557 C CA . GLN A 1 72 ? 8.962 -4.241 0.272 1.00 89.50 72 GLN A CA 1
ATOM 558 C C . GLN A 1 72 ? 8.677 -4.066 -1.211 1.00 89.50 72 GLN A C 1
ATOM 560 O O . GLN A 1 72 ? 8.061 -3.076 -1.603 1.00 89.50 72 GLN A O 1
ATOM 565 N N . LEU A 1 73 ? 9.019 -5.064 -2.023 1.00 88.88 73 LEU A N 1
ATOM 566 C CA . LEU A 1 73 ? 8.443 -5.203 -3.356 1.00 88.88 73 LEU A CA 1
ATOM 567 C C . LEU A 1 73 ? 7.133 -5.979 -3.243 1.00 88.88 73 LEU A C 1
ATOM 569 O O . LEU A 1 73 ? 7.085 -7.052 -2.640 1.00 88.88 73 LEU A O 1
ATOM 573 N N . VAL A 1 74 ? 6.063 -5.427 -3.808 1.00 89.44 74 VAL A N 1
ATOM 574 C CA . VAL A 1 74 ? 4.714 -5.977 -3.707 1.00 89.44 74 VAL A CA 1
ATOM 575 C C . VAL A 1 74 ? 4.108 -6.112 -5.095 1.00 89.44 74 VAL A C 1
ATOM 577 O O . VAL A 1 74 ? 3.818 -5.114 -5.756 1.00 89.44 74 VAL A O 1
ATOM 580 N N . TYR A 1 75 ? 3.859 -7.353 -5.497 1.00 88.69 75 TYR A N 1
ATOM 581 C CA . TYR A 1 75 ? 2.991 -7.685 -6.619 1.00 88.69 75 TYR A CA 1
ATOM 582 C C . TYR A 1 75 ? 1.586 -7.963 -6.094 1.00 88.69 75 TYR A C 1
ATOM 584 O O . TYR A 1 75 ? 1.425 -8.672 -5.099 1.00 88.69 75 TYR A O 1
ATOM 592 N N . TYR A 1 76 ? 0.558 -7.431 -6.745 1.00 89.69 76 TYR A N 1
ATOM 593 C CA . TYR A 1 76 ? -0.817 -7.747 -6.392 1.00 89.69 76 TYR A CA 1
ATOM 594 C C . TYR A 1 76 ? -1.765 -7.671 -7.585 1.00 89.69 76 TYR A C 1
ATOM 596 O O . TYR A 1 76 ? -1.754 -6.723 -8.372 1.00 89.69 76 TYR A O 1
ATOM 604 N N . ASP A 1 77 ? -2.660 -8.649 -7.645 1.00 88.31 77 ASP A N 1
ATOM 605 C CA . ASP A 1 77 ? -3.809 -8.648 -8.534 1.00 88.31 77 ASP A CA 1
ATOM 606 C C . ASP A 1 77 ? -5.074 -8.345 -7.726 1.00 88.31 77 ASP A C 1
ATOM 608 O O . ASP A 1 77 ? -5.323 -8.912 -6.655 1.00 88.31 77 ASP A O 1
ATOM 612 N N . ARG A 1 78 ? -5.846 -7.378 -8.220 1.00 90.50 78 ARG A N 1
ATOM 613 C CA . ARG A 1 78 ? -7.038 -6.862 -7.546 1.00 90.50 78 ARG A CA 1
ATOM 614 C C . ARG A 1 78 ? -7.993 -6.243 -8.566 1.00 90.50 78 ARG A C 1
ATOM 616 O O . ARG A 1 78 ? -7.554 -5.356 -9.309 1.00 90.50 78 ARG A O 1
ATOM 623 N N . PRO A 1 79 ? -9.290 -6.593 -8.536 1.00 89.50 79 PRO A N 1
ATOM 624 C CA . PRO A 1 79 ? -10.276 -6.002 -9.428 1.00 89.50 79 PRO A CA 1
ATOM 625 C C . PRO A 1 79 ? -10.518 -4.523 -9.102 1.00 89.50 79 PRO A C 1
ATOM 627 O O . PRO A 1 79 ? -10.516 -4.108 -7.935 1.00 89.50 79 PRO A O 1
ATOM 630 N N . ASP A 1 80 ? -10.788 -3.732 -10.138 1.00 88.81 80 ASP A N 1
ATOM 631 C CA . ASP A 1 80 ? -11.169 -2.321 -10.023 1.00 88.81 80 ASP A CA 1
ATOM 632 C C . ASP A 1 80 ? -12.675 -2.169 -9.781 1.00 88.81 80 ASP A C 1
ATOM 634 O O . ASP A 1 80 ? -13.412 -1.569 -10.557 1.00 88.81 80 ASP A O 1
ATOM 638 N N . VAL A 1 81 ? -13.133 -2.740 -8.664 1.00 88.31 81 VAL A N 1
ATOM 639 C CA . VAL A 1 81 ? -14.519 -2.633 -8.191 1.00 88.31 81 VAL A CA 1
ATOM 640 C C . VAL A 1 81 ? -14.609 -1.785 -6.923 1.00 88.31 81 VAL A C 1
ATOM 642 O O . VAL A 1 81 ? -13.664 -1.695 -6.124 1.00 88.31 81 VAL A O 1
ATOM 645 N N . ALA A 1 82 ? -15.765 -1.144 -6.748 1.00 86.88 82 ALA A N 1
ATOM 646 C CA . ALA A 1 82 ? -16.132 -0.490 -5.500 1.00 86.88 82 ALA A CA 1
ATOM 647 C C . ALA A 1 82 ? -16.482 -1.533 -4.424 1.00 86.88 82 ALA A C 1
ATOM 649 O O . ALA A 1 82 ? -16.921 -2.638 -4.735 1.00 86.88 82 ALA A O 1
ATOM 650 N N . GLY A 1 83 ? -16.326 -1.159 -3.152 1.00 89.00 83 GLY A N 1
ATOM 651 C CA . GLY A 1 83 ? -16.624 -2.043 -2.024 1.00 89.00 83 GLY A CA 1
ATOM 652 C C . GLY A 1 83 ? -15.519 -3.066 -1.716 1.00 89.00 83 GLY A C 1
ATOM 653 O O . GLY A 1 83 ? -14.375 -2.891 -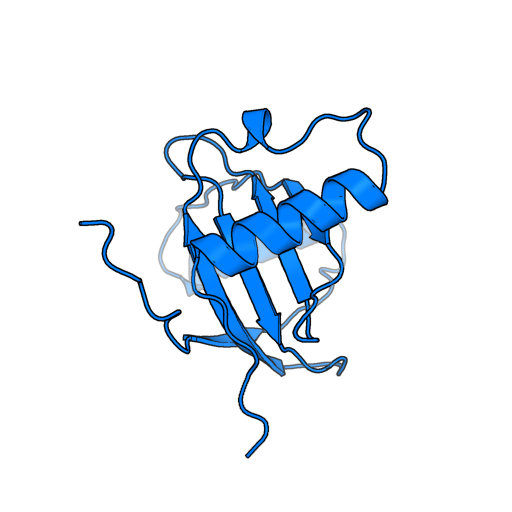2.152 1.00 89.00 83 GLY A O 1
ATOM 654 N N . PRO A 1 84 ? -15.838 -4.095 -0.904 1.00 92.75 84 PRO A N 1
ATOM 655 C CA . PRO A 1 84 ? -14.895 -5.139 -0.520 1.00 92.75 84 PRO A CA 1
ATOM 656 C C . PRO A 1 84 ? -14.354 -5.887 -1.734 1.00 92.75 84 PRO A C 1
ATOM 658 O O . PRO A 1 84 ? -15.120 -6.347 -2.580 1.00 92.75 84 PRO A O 1
ATOM 661 N N . LYS A 1 85 ? -13.031 -6.039 -1.801 1.00 91.31 85 LYS A N 1
ATOM 662 C CA . LYS A 1 85 ? -12.368 -6.697 -2.930 1.00 91.31 85 LYS A CA 1
ATOM 663 C C . LYS A 1 85 ? -11.254 -7.620 -2.484 1.00 91.31 85 LYS A C 1
ATOM 665 O O . LYS A 1 85 ? -10.411 -7.242 -1.672 1.00 91.31 85 LYS A O 1
ATOM 670 N N . LEU A 1 86 ? -11.262 -8.823 -3.048 1.00 92.00 86 LEU A N 1
ATOM 671 C CA . LEU A 1 86 ? -10.203 -9.802 -2.864 1.00 92.00 86 LEU A CA 1
ATOM 672 C C . LEU A 1 86 ? -8.957 -9.332 -3.620 1.00 92.00 86 LEU A C 1
ATOM 674 O O . LEU A 1 86 ? -9.023 -9.085 -4.823 1.00 92.00 86 LEU A O 1
ATOM 678 N N . SER A 1 87 ? -7.836 -9.219 -2.918 1.00 90.12 87 SER A N 1
ATOM 679 C CA . SER A 1 87 ? -6.517 -9.070 -3.525 1.00 90.12 87 SER A CA 1
ATOM 680 C C . SER A 1 87 ? -5.757 -10.374 -3.352 1.00 90.12 87 SER A C 1
ATOM 682 O O . SER A 1 87 ? -5.696 -10.906 -2.242 1.00 90.12 87 SER A O 1
ATOM 684 N N . LYS A 1 88 ? -5.150 -10.862 -4.432 1.00 89.81 88 LYS A N 1
ATOM 685 C CA . LYS A 1 88 ? -4.064 -11.845 -4.364 1.00 89.81 88 LYS A CA 1
ATOM 686 C C . LYS A 1 88 ? -2.757 -11.073 -4.406 1.00 89.81 88 LYS A C 1
ATOM 688 O O . LYS A 1 88 ? -2.657 -10.126 -5.186 1.00 89.81 88 LYS A O 1
ATOM 693 N N . PHE A 1 89 ? -1.797 -11.399 -3.555 1.00 88.44 89 PHE A N 1
ATOM 694 C CA . PHE A 1 89 ? -0.560 -10.633 -3.501 1.00 88.44 89 PHE A CA 1
ATOM 695 C C . PHE A 1 89 ? 0.636 -11.473 -3.088 1.00 88.44 89 PHE A C 1
ATOM 697 O O . PHE A 1 89 ? 0.517 -12.421 -2.321 1.00 88.44 89 PHE A O 1
ATOM 704 N N . ASN A 1 90 ? 1.794 -11.020 -3.549 1.00 86.62 90 ASN A N 1
ATOM 705 C CA . ASN A 1 90 ? 3.109 -11.495 -3.172 1.00 86.62 90 ASN A CA 1
ATOM 706 C C . ASN A 1 90 ? 3.907 -10.302 -2.651 1.00 86.62 90 ASN A C 1
ATOM 708 O O . ASN A 1 90 ? 3.847 -9.212 -3.224 1.00 86.62 90 ASN A O 1
ATOM 712 N N . LYS A 1 91 ? 4.637 -10.494 -1.555 1.00 87.25 91 LYS A N 1
ATOM 713 C CA . LYS A 1 91 ? 5.489 -9.460 -0.964 1.00 87.25 91 LYS A CA 1
ATOM 714 C C . LYS A 1 91 ? 6.838 -10.051 -0.594 1.00 87.25 91 LYS A C 1
ATOM 716 O O . LYS A 1 91 ? 6.878 -11.119 0.013 1.00 87.25 91 LYS A O 1
ATOM 721 N N . THR A 1 92 ? 7.897 -9.317 -0.901 1.00 85.19 92 THR A N 1
ATOM 722 C CA . THR A 1 92 ? 9.260 -9.679 -0.519 1.00 85.19 92 THR A CA 1
ATOM 723 C C . THR A 1 92 ? 9.968 -8.465 0.051 1.00 85.19 92 THR A C 1
ATOM 725 O O . THR A 1 92 ? 9.797 -7.352 -0.445 1.00 85.19 92 THR A O 1
ATOM 728 N N . GLU A 1 93 ? 10.728 -8.677 1.119 1.00 87.19 93 GLU A N 1
ATOM 729 C CA . GLU A 1 93 ? 11.541 -7.634 1.735 1.00 87.19 93 GLU A CA 1
ATOM 730 C C . GLU A 1 93 ? 12.755 -7.310 0.859 1.00 87.19 93 GLU A C 1
ATOM 732 O O . GLU A 1 93 ? 13.364 -8.202 0.271 1.00 87.19 93 GLU A O 1
ATOM 737 N N . VAL A 1 94 ? 13.086 -6.024 0.776 1.00 82.88 94 VAL A N 1
ATOM 738 C CA . VAL A 1 94 ? 14.171 -5.467 -0.030 1.00 82.88 94 VAL A CA 1
ATOM 739 C C . VAL A 1 94 ? 15.093 -4.681 0.896 1.00 82.88 94 VAL A C 1
ATOM 741 O O . VAL A 1 94 ? 14.645 -3.756 1.583 1.00 82.88 94 VAL A O 1
ATOM 744 N N . ASP A 1 95 ? 16.372 -5.057 0.908 1.00 78.00 95 ASP A N 1
ATOM 745 C CA . ASP A 1 95 ? 17.435 -4.266 1.531 1.00 78.00 95 ASP A CA 1
ATOM 746 C C . ASP A 1 95 ? 17.886 -3.151 0.599 1.00 78.00 95 ASP A C 1
ATOM 748 O O . ASP A 1 95 ? 17.875 -3.316 -0.618 1.00 78.00 95 ASP A O 1
ATOM 752 N N . GLU A 1 96 ? 18.305 -2.030 1.186 1.00 69.56 96 GLU A N 1
ATOM 753 C CA . GLU A 1 96 ? 18.934 -0.921 0.457 1.00 69.56 96 GLU A CA 1
ATOM 754 C C . GLU A 1 96 ? 18.143 -0.461 -0.795 1.00 69.56 96 GLU A C 1
ATOM 756 O O . GLU A 1 96 ? 18.712 -0.287 -1.872 1.00 69.56 96 GLU A O 1
ATOM 761 N N . PRO A 1 97 ? 16.820 -0.215 -0.693 1.00 66.31 97 PRO A N 1
ATOM 762 C CA . PRO A 1 97 ? 15.976 0.126 -1.847 1.00 66.31 97 PRO A CA 1
ATOM 763 C C . PRO A 1 97 ? 16.342 1.474 -2.496 1.00 66.31 97 PRO A C 1
ATOM 765 O O . PRO A 1 97 ? 15.927 1.763 -3.617 1.00 66.31 97 PRO A O 1
ATOM 768 N N . GLU A 1 98 ? 17.098 2.315 -1.790 1.00 65.94 98 GLU A N 1
ATOM 769 C CA . GLU A 1 98 ? 17.648 3.583 -2.286 1.00 65.94 98 GLU A CA 1
ATOM 770 C C . GLU A 1 98 ? 18.753 3.358 -3.328 1.00 65.94 98 GLU A C 1
ATOM 772 O O . GLU A 1 98 ? 18.969 4.201 -4.189 1.00 65.94 98 GLU A O 1
ATOM 777 N N . VAL A 1 99 ? 19.415 2.195 -3.307 1.00 59.12 99 VAL A N 1
ATOM 778 C CA . VAL A 1 99 ? 20.385 1.801 -4.340 1.00 59.12 99 VAL A CA 1
ATOM 779 C C . VAL A 1 99 ? 19.666 1.383 -5.627 1.00 59.12 99 VAL A C 1
ATOM 781 O O . VAL A 1 99 ? 20.248 1.416 -6.710 1.00 59.12 99 VAL A O 1
ATOM 784 N N . CYS A 1 100 ? 18.390 0.991 -5.532 1.00 57.44 100 CYS A N 1
ATOM 785 C CA . CYS A 1 100 ? 17.614 0.545 -6.683 1.00 57.44 100 CYS A CA 1
ATOM 786 C C . CYS A 1 100 ? 17.019 1.701 -7.491 1.00 57.44 100 CYS A C 1
ATOM 788 O O . CYS A 1 100 ? 16.958 1.581 -8.710 1.00 57.44 100 CYS A O 1
ATOM 790 N N . LEU A 1 101 ? 16.575 2.792 -6.854 1.00 67.69 101 LEU A N 1
ATOM 791 C CA . LEU A 1 101 ? 15.886 3.889 -7.543 1.00 67.69 101 LEU A CA 1
ATOM 792 C C . LEU A 1 101 ? 16.477 5.255 -7.191 1.00 67.69 101 LEU A C 1
ATOM 794 O O . LEU A 1 101 ? 16.687 5.548 -6.016 1.00 67.69 101 LEU A O 1
ATOM 798 N N . THR A 1 102 ? 16.663 6.111 -8.197 1.00 69.00 102 THR A N 1
ATOM 799 C CA . THR A 1 102 ? 17.043 7.524 -8.023 1.00 69.00 102 THR A CA 1
ATOM 800 C C . THR A 1 102 ? 15.963 8.435 -8.600 1.00 69.00 102 THR A C 1
ATOM 802 O O . THR A 1 102 ? 15.151 8.007 -9.421 1.00 69.00 102 THR A O 1
ATOM 805 N N . GLU A 1 103 ? 15.909 9.692 -8.155 1.00 70.75 103 GLU A N 1
ATOM 806 C CA . GLU A 1 103 ? 14.855 10.626 -8.582 1.00 70.75 103 GLU A CA 1
ATOM 807 C C . GLU A 1 103 ? 14.999 11.053 -10.052 1.00 70.75 103 GLU A C 1
ATOM 809 O O . GLU A 1 103 ? 14.031 11.496 -10.665 1.00 70.75 103 GLU A O 1
ATOM 814 N N . GLU A 1 104 ? 16.186 10.877 -10.631 1.00 77.12 104 GLU A N 1
ATOM 815 C CA . GLU A 1 104 ? 16.516 11.214 -12.017 1.00 77.12 104 GLU A CA 1
ATOM 816 C C . GLU A 1 104 ? 16.241 10.079 -13.016 1.00 77.12 104 GLU A C 1
ATOM 818 O O . GLU A 1 104 ? 16.476 10.259 -14.212 1.00 77.12 104 GLU A O 1
ATOM 823 N N . GLN A 1 105 ? 15.765 8.917 -12.556 1.00 74.88 105 GLN A N 1
ATOM 824 C CA . GLN A 1 105 ? 15.521 7.770 -13.430 1.00 74.88 105 GLN A CA 1
ATOM 825 C C . GLN A 1 105 ? 14.422 8.037 -14.458 1.00 74.88 105 GLN A C 1
ATOM 827 O O . GLN A 1 105 ? 13.357 8.589 -14.169 1.00 74.88 105 GLN A O 1
ATOM 832 N N . THR A 1 106 ? 14.665 7.559 -15.673 1.00 79.12 106 THR A N 1
ATOM 833 C CA . THR A 1 106 ? 13.649 7.480 -16.718 1.00 79.12 106 THR A CA 1
ATOM 834 C C . THR A 1 106 ? 12.669 6.335 -16.449 1.00 79.12 106 THR A C 1
ATOM 836 O O . THR A 1 106 ? 12.946 5.396 -15.699 1.00 79.12 106 THR A O 1
ATOM 839 N N . LEU A 1 107 ? 11.505 6.382 -17.104 1.00 74.50 107 LEU A N 1
ATOM 840 C CA . LEU A 1 107 ? 10.506 5.313 -17.015 1.00 74.50 107 LEU A CA 1
ATOM 841 C C . LEU A 1 107 ? 11.066 3.956 -17.485 1.00 74.50 107 LEU A C 1
ATOM 843 O O . LEU A 1 107 ? 10.761 2.927 -16.888 1.00 74.50 107 LEU A O 1
ATOM 847 N N . GLU A 1 108 ? 11.903 3.961 -18.526 1.00 78.06 108 GLU A N 1
ATOM 848 C CA . GLU A 1 108 ? 12.522 2.756 -19.092 1.00 78.06 108 GLU A CA 1
ATOM 849 C C . GLU A 1 108 ? 13.511 2.106 -18.112 1.00 78.06 108 GLU A C 1
ATOM 851 O O . GLU A 1 108 ? 13.466 0.896 -17.893 1.00 78.06 108 GLU A O 1
ATOM 856 N N . GLU A 1 109 ? 14.351 2.908 -17.453 1.00 76.44 109 GLU A N 1
ATOM 857 C CA . GLU A 1 109 ? 15.282 2.422 -16.428 1.00 76.44 109 GLU A CA 1
ATOM 858 C C . GLU A 1 109 ? 14.535 1.833 -15.228 1.00 76.44 109 GLU A C 1
ATOM 860 O O . GLU A 1 109 ? 14.853 0.729 -14.777 1.00 76.44 109 GLU A O 1
ATOM 865 N N . GLY A 1 110 ? 13.492 2.526 -14.754 1.00 75.50 110 GLY A N 1
ATOM 866 C CA . GLY A 1 110 ? 12.626 2.029 -13.686 1.00 75.50 110 GLY A CA 1
ATOM 867 C C . GLY A 1 110 ? 11.965 0.694 -14.046 1.00 75.50 110 GLY A C 1
ATOM 868 O O . GLY A 1 110 ? 11.896 -0.211 -13.210 1.00 75.50 110 GLY A O 1
ATOM 869 N N . GLN A 1 111 ? 11.547 0.529 -15.303 1.00 76.50 111 GLN A N 1
ATOM 870 C CA . GLN A 1 111 ? 10.956 -0.717 -15.784 1.00 76.50 111 GLN A CA 1
ATOM 871 C C . GLN A 1 111 ? 11.979 -1.861 -15.862 1.00 76.50 111 GLN A C 1
ATOM 873 O O . GLN A 1 111 ? 11.689 -2.971 -15.415 1.00 76.50 111 GLN A O 1
ATOM 878 N N . ALA A 1 112 ? 13.201 -1.605 -16.337 1.00 78.12 112 ALA A N 1
ATOM 879 C CA . ALA A 1 112 ? 14.266 -2.611 -16.365 1.00 78.12 112 ALA A CA 1
ATOM 880 C C . ALA A 1 112 ? 14.619 -3.123 -14.953 1.00 78.12 112 ALA A C 1
ATOM 882 O O . ALA A 1 112 ? 14.875 -4.316 -14.750 1.00 78.12 112 ALA A O 1
ATOM 883 N N . ILE A 1 113 ? 14.585 -2.233 -13.957 1.00 75.00 113 ILE A N 1
ATOM 884 C CA . ILE A 1 113 ? 14.756 -2.584 -12.542 1.00 75.00 113 ILE A CA 1
ATOM 885 C C . ILE A 1 113 ? 13.590 -3.444 -12.055 1.00 75.00 113 ILE A C 1
ATOM 887 O O . ILE A 1 113 ? 13.820 -4.477 -11.425 1.00 75.00 113 ILE A O 1
ATOM 891 N N . ALA A 1 114 ? 12.351 -3.078 -12.388 1.00 74.56 114 ALA A N 1
ATOM 892 C CA . ALA A 1 114 ? 11.167 -3.856 -12.037 1.00 74.56 114 ALA A CA 1
ATOM 893 C C . ALA A 1 114 ? 11.214 -5.284 -12.606 1.00 74.56 114 ALA A C 1
ATOM 895 O O . ALA A 1 114 ? 10.925 -6.247 -11.891 1.00 74.56 114 ALA A O 1
ATOM 896 N N . GLU A 1 115 ? 11.634 -5.445 -13.863 1.00 77.31 115 GLU A N 1
ATOM 897 C CA . GLU A 1 115 ? 11.824 -6.754 -14.494 1.00 77.31 115 GLU A CA 1
ATOM 898 C C . GLU A 1 115 ? 12.929 -7.567 -13.821 1.00 77.31 115 GLU A C 1
ATOM 900 O O . GLU A 1 115 ? 12.762 -8.762 -13.564 1.00 77.31 115 GLU A O 1
ATOM 905 N N . LYS A 1 116 ? 14.068 -6.931 -13.520 1.00 76.38 116 LYS A N 1
ATOM 906 C CA . LYS A 1 116 ? 15.177 -7.574 -12.809 1.00 76.38 116 LYS A CA 1
ATOM 907 C C . LYS A 1 116 ? 14.730 -8.068 -11.433 1.00 76.38 116 LYS A C 1
ATOM 909 O O . LYS A 1 116 ? 14.924 -9.245 -11.137 1.00 76.38 116 LYS A O 1
ATOM 914 N N . LEU A 1 117 ? 14.085 -7.209 -10.645 1.00 71.00 117 LEU A N 1
ATOM 915 C CA . LEU A 1 117 ? 13.572 -7.554 -9.319 1.00 71.00 117 LEU A CA 1
ATOM 916 C C . LEU A 1 117 ? 12.515 -8.662 -9.396 1.00 71.00 117 LEU A C 1
ATOM 918 O O . LEU A 1 117 ? 12.550 -9.599 -8.606 1.00 71.00 117 LEU A O 1
ATOM 922 N N . SER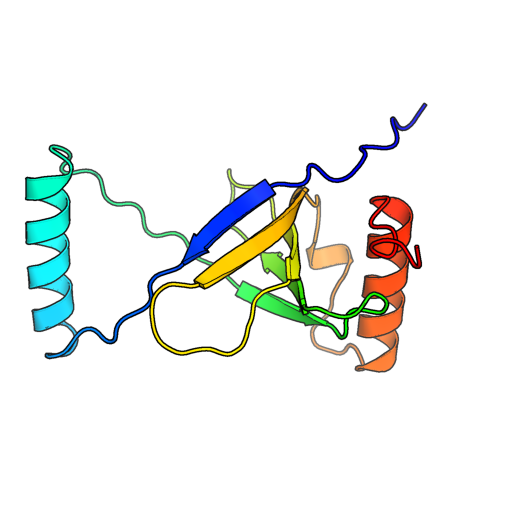 A 1 118 ? 11.612 -8.611 -10.379 1.00 72.31 118 SER A N 1
ATOM 923 C CA . SER A 1 118 ? 10.598 -9.656 -10.576 1.00 72.31 118 SER A CA 1
ATOM 924 C C . SER A 1 118 ? 11.232 -11.023 -10.869 1.00 72.31 118 SER A C 1
ATOM 926 O O . SER A 1 118 ? 10.808 -12.026 -10.292 1.00 72.31 118 SER A O 1
ATOM 928 N N . ARG A 1 119 ? 12.284 -11.061 -11.706 1.00 74.94 119 ARG A N 1
ATOM 929 C CA . ARG A 1 119 ? 13.049 -12.285 -12.011 1.00 74.94 119 ARG A CA 1
ATOM 930 C C . ARG A 1 119 ? 13.796 -12.827 -10.794 1.00 74.94 119 ARG A C 1
ATOM 932 O O . ARG A 1 119 ? 13.700 -14.018 -10.512 1.00 74.94 119 ARG A O 1
ATOM 939 N N . GLU A 1 120 ? 14.534 -11.975 -10.083 1.00 68.19 120 GLU A N 1
ATOM 940 C CA . GLU A 1 120 ? 15.331 -12.378 -8.912 1.00 68.19 120 GLU A CA 1
ATOM 941 C C . GLU A 1 120 ? 14.458 -12.912 -7.771 1.00 68.19 120 GLU A C 1
ATOM 943 O O . GLU A 1 120 ? 14.860 -13.829 -7.058 1.00 68.19 120 GLU A O 1
ATOM 948 N N . LEU A 1 121 ? 13.240 -12.386 -7.637 1.00 64.25 121 LEU A N 1
ATOM 949 C CA . LEU A 1 121 ? 12.299 -12.760 -6.585 1.00 64.25 121 LEU A CA 1
ATOM 950 C C . LEU A 1 121 ? 11.360 -13.911 -6.969 1.00 64.25 121 LEU A C 1
ATOM 952 O O . LEU A 1 121 ? 10.440 -14.221 -6.214 1.00 64.25 121 LEU A O 1
ATOM 956 N N . GLY A 1 122 ? 11.564 -14.538 -8.134 1.00 65.19 122 GLY A N 1
ATOM 957 C CA . GLY A 1 122 ? 10.775 -15.691 -8.567 1.00 65.19 122 GLY A CA 1
ATOM 958 C C . GLY A 1 122 ? 9.289 -15.386 -8.777 1.00 65.19 122 GLY A C 1
ATOM 959 O O . GLY A 1 122 ? 8.466 -16.299 -8.702 1.00 65.19 122 GLY A O 1
ATOM 960 N N . ILE A 1 123 ? 8.928 -14.123 -9.031 1.00 63.75 123 ILE A N 1
ATOM 961 C CA . ILE A 1 123 ? 7.556 -13.741 -9.369 1.00 63.75 123 ILE A CA 1
ATOM 962 C C . ILE A 1 123 ? 7.307 -14.218 -10.804 1.00 63.75 123 ILE A C 1
ATOM 964 O O . ILE A 1 123 ? 7.765 -13.601 -11.762 1.00 63.75 123 ILE A O 1
ATOM 968 N N . GLN A 1 124 ? 6.659 -15.375 -10.944 1.00 54.81 124 GLN A N 1
ATOM 969 C CA . GLN A 1 124 ? 6.325 -15.983 -12.235 1.00 54.81 124 GLN A CA 1
ATOM 970 C C . GLN A 1 124 ? 4.942 -15.528 -12.715 1.00 54.81 124 GLN A C 1
ATOM 972 O O . GLN A 1 124 ? 4.070 -15.230 -11.896 1.00 54.81 124 GLN A O 1
ATOM 977 N N 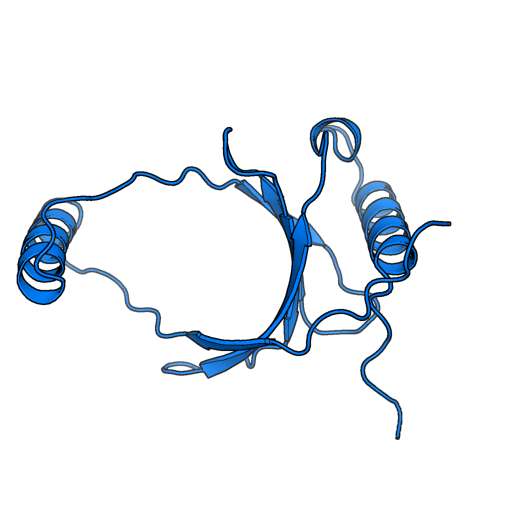. GLU A 1 125 ? 4.744 -15.512 -14.039 1.00 48.75 125 GLU A N 1
ATOM 978 C CA . GLU A 1 125 ? 3.428 -15.396 -14.683 1.00 48.75 125 GLU A CA 1
ATOM 979 C C . GLU A 1 125 ? 2.431 -16.329 -13.981 1.00 48.75 125 GLU A C 1
ATOM 981 O O . GLU A 1 125 ? 2.692 -17.526 -13.817 1.00 48.75 125 GLU A O 1
ATOM 986 N N . ALA A 1 126 ? 1.274 -15.804 -13.578 1.00 41.97 126 ALA A N 1
ATOM 987 C CA . ALA A 1 126 ? 0.176 -16.653 -13.147 1.00 41.97 126 ALA A CA 1
ATOM 988 C C . ALA A 1 126 ? -0.310 -17.455 -14.364 1.00 41.97 126 ALA A C 1
ATOM 990 O O . ALA A 1 126 ? -1.014 -16.918 -15.210 1.00 41.97 126 ALA A O 1
ATOM 991 N N . GLY A 1 127 ? 0.126 -18.716 -14.439 1.00 36.44 127 GLY A N 1
ATOM 992 C CA . GLY A 1 127 ? -0.263 -19.768 -15.380 1.00 36.44 127 GLY A CA 1
ATOM 993 C C . GLY A 1 127 ? -1.161 -19.369 -16.553 1.00 36.44 127 GLY A C 1
ATOM 994 O O . GLY A 1 127 ? -2.376 -19.258 -16.403 1.00 36.44 127 GLY A O 1
ATOM 995 N N . ALA A 1 128 ? -0.577 -19.343 -17.750 1.00 30.73 128 ALA A N 1
ATOM 996 C CA . ALA A 1 128 ? -1.276 -19.849 -18.922 1.00 30.73 128 ALA A CA 1
ATOM 997 C C . ALA A 1 128 ? -1.522 -21.354 -18.695 1.00 30.73 128 ALA A C 1
ATOM 999 O O . ALA A 1 128 ? -0.620 -22.169 -18.899 1.00 30.73 128 ALA A O 1
ATOM 1000 N N . SER A 1 129 ? -2.701 -21.706 -18.173 1.00 31.92 129 SER A N 1
ATOM 1001 C CA . SER A 1 129 ? -3.229 -23.075 -18.234 1.00 31.92 129 SER A CA 1
ATOM 1002 C C . SER A 1 129 ? -4.054 -23.255 -19.495 1.00 31.92 129 SER A C 1
ATOM 1004 O O . SER A 1 129 ? -4.936 -22.386 -19.698 1.00 31.92 129 SER A O 1
#

Organism: Drosophila simulans (NCBI:txid7240)

Sequence (129 aa):
MCESVTPADQRNVEVKARIPGGSEGFEQRLILARNLSGSQDAQLIEQRDVFFESPLGGRLKLRYLQAPSRSQLVYYDRPDVAGPKLSKFNKTEVDEPEVCLTEEQTLEEGQAIAEKLSRELGIQEAGAS